Protein AF-A0A0B3ARJ2-F1 (afdb_monomer)

Secondary structure (DSSP, 8-state):
-EEEE--HHHHHHTTSTT-HHHHHHHHS-EEEE--THHHHHHHHTHHHHHHHH---HHHHHHHHHHHHS--

pLDDT: mean 80.43, std 10.0, range [38.91, 89.5]

Solvent-accessible surface area (backbone atoms only — not comparable to full-atom values): 4302 Å² total; per-residue (Å²): 130,54,74,44,82,50,55,51,71,61,58,58,38,53,64,36,92,82,33,68,65,32,52,52,57,73,76,40,81,64,46,80,42,62,64,73,65,36,58,57,49,52,60,71,45,39,67,59,50,26,73,76,53,71,50,50,73,67,58,52,52,49,52,46,49,77,72,66,66,86,118

Structure (mmCIF, N/CA/C/O backbone):
data_AF-A0A0B3ARJ2-F1
#
_entry.id   AF-A0A0B3ARJ2-F1
#
loop_
_atom_site.group_PDB
_atom_site.id
_atom_site.type_symbol
_atom_site.label_atom_id
_atom_site.label_alt_id
_atom_site.label_comp_id
_atom_site.label_asym_id
_atom_site.label_entity_id
_atom_site.label_seq_id
_atom_site.pdbx_PDB_ins_code
_atom_site.Cartn_x
_atom_site.Cartn_y
_atom_site.Cartn_z
_atom_site.occupancy
_atom_site.B_iso_or_equiv
_atom_site.auth_seq_id
_atom_site.auth_comp_id
_atom_site.auth_asym_id
_atom_site.auth_atom_id
_atom_site.pdbx_PDB_model_num
ATOM 1 N N . MET A 1 1 ? 13.505 -5.221 -17.604 1.00 63.59 1 MET A N 1
ATOM 2 C CA . MET A 1 1 ? 12.582 -5.070 -16.458 1.00 63.59 1 MET A CA 1
ATOM 3 C C . MET A 1 1 ? 12.616 -3.607 -16.055 1.00 63.59 1 MET A C 1
ATOM 5 O O . MET A 1 1 ? 13.706 -3.051 -16.063 1.00 63.59 1 MET A O 1
ATOM 9 N N . LEU A 1 2 ? 11.468 -2.966 -15.830 1.00 81.75 2 LEU A N 1
ATOM 10 C CA . LEU A 1 2 ? 11.406 -1.535 -15.508 1.00 81.75 2 LEU A CA 1
ATOM 11 C C . LEU A 1 2 ? 11.320 -1.352 -13.991 1.00 81.75 2 LEU A C 1
ATOM 13 O O . LEU A 1 2 ? 10.490 -1.990 -13.341 1.00 81.75 2 LEU A O 1
ATOM 17 N N . SER A 1 3 ? 12.176 -0.480 -13.469 1.00 86.31 3 SER A N 1
ATOM 18 C CA . SER A 1 3 ? 12.311 -0.192 -12.044 1.00 86.31 3 SER A CA 1
ATOM 19 C C . SER A 1 3 ? 11.828 1.221 -11.750 1.00 86.31 3 SER A C 1
ATOM 21 O O . SER A 1 3 ? 12.243 2.159 -12.429 1.00 86.31 3 SER A O 1
ATOM 23 N N . PHE A 1 4 ? 10.980 1.374 -10.737 1.00 86.44 4 PHE A N 1
ATOM 24 C CA . PHE A 1 4 ? 10.441 2.664 -10.316 1.00 86.44 4 PHE A CA 1
ATOM 25 C C . PHE A 1 4 ? 10.722 2.900 -8.842 1.00 86.44 4 PHE A C 1
ATOM 27 O O . PHE A 1 4 ? 10.464 2.032 -8.014 1.00 86.44 4 PHE A O 1
ATOM 34 N N . VAL A 1 5 ? 11.202 4.098 -8.520 1.00 88.00 5 VAL A N 1
ATOM 35 C CA . VAL A 1 5 ? 11.156 4.606 -7.151 1.00 88.00 5 VAL A CA 1
ATOM 36 C C . VAL A 1 5 ? 9.793 5.258 -6.970 1.00 88.00 5 VAL A C 1
ATOM 38 O O . VAL A 1 5 ? 9.431 6.149 -7.739 1.00 88.00 5 VAL A O 1
ATOM 41 N N . VAL A 1 6 ? 9.017 4.774 -6.010 1.00 87.06 6 VAL A N 1
ATOM 42 C CA . VAL A 1 6 ? 7.650 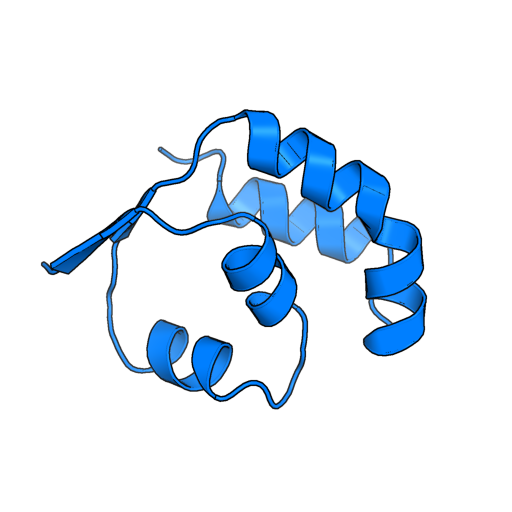5.226 -5.756 1.00 87.06 6 VAL A CA 1
ATOM 43 C C . VAL A 1 6 ? 7.539 5.806 -4.358 1.00 87.06 6 VAL A C 1
ATOM 45 O O . VAL A 1 6 ? 8.183 5.343 -3.423 1.00 87.06 6 VAL A O 1
ATOM 48 N N . ASP A 1 7 ? 6.706 6.831 -4.241 1.00 89.50 7 ASP A N 1
ATOM 49 C CA . ASP A 1 7 ? 6.373 7.447 -2.966 1.00 89.50 7 ASP A CA 1
ATOM 50 C C . ASP A 1 7 ? 5.343 6.602 -2.200 1.00 89.50 7 ASP A C 1
ATOM 52 O O . ASP A 1 7 ? 4.573 5.826 -2.787 1.00 89.50 7 ASP A O 1
ATOM 56 N N . THR A 1 8 ? 5.280 6.792 -0.885 1.00 88.62 8 THR A N 1
ATOM 57 C CA . THR A 1 8 ? 4.287 6.164 -0.015 1.00 88.62 8 THR A CA 1
ATOM 58 C C . THR A 1 8 ? 2.865 6.390 -0.518 1.00 88.62 8 THR A C 1
ATOM 60 O O . THR A 1 8 ? 2.054 5.463 -0.495 1.00 88.62 8 THR A O 1
ATOM 63 N N . ASN A 1 9 ? 2.533 7.580 -1.028 1.00 88.38 9 ASN A N 1
ATOM 64 C CA . ASN A 1 9 ? 1.183 7.854 -1.521 1.00 88.38 9 ASN A CA 1
ATOM 65 C C . ASN A 1 9 ? 0.783 6.919 -2.681 1.00 88.38 9 ASN A C 1
ATOM 67 O O . ASN A 1 9 ? -0.349 6.435 -2.722 1.00 88.38 9 ASN A O 1
ATOM 71 N N . VAL A 1 10 ? 1.721 6.575 -3.566 1.00 87.81 10 VAL A N 1
ATOM 72 C CA . VAL A 1 10 ? 1.529 5.650 -4.683 1.00 87.81 10 VAL A CA 1
ATOM 73 C C . VAL A 1 10 ? 1.330 4.237 -4.144 1.00 87.81 10 VAL A C 1
ATOM 75 O O . VAL A 1 10 ? 0.415 3.540 -4.588 1.00 87.81 10 VAL A O 1
ATOM 78 N N . LEU A 1 11 ? 2.113 3.831 -3.142 1.00 86.25 11 LEU A N 1
ATOM 79 C CA . LEU A 1 11 ? 1.945 2.540 -2.470 1.00 86.25 11 LEU A CA 1
ATOM 80 C C . LEU A 1 11 ? 0.592 2.437 -1.759 1.00 86.25 11 LEU A C 1
ATOM 82 O O . LEU A 1 11 ? -0.079 1.412 -1.855 1.00 86.25 11 LEU A O 1
ATOM 86 N N . ILE A 1 12 ? 0.130 3.512 -1.118 1.00 85.56 12 ILE A N 1
ATOM 87 C CA . ILE A 1 12 ? -1.199 3.569 -0.502 1.00 85.56 12 ILE A CA 1
ATOM 88 C C . ILE A 1 12 ? -2.285 3.374 -1.570 1.00 85.56 12 ILE A C 1
ATOM 90 O O . ILE A 1 12 ? -3.275 2.673 -1.334 1.00 85.56 12 ILE A O 1
ATOM 94 N N . THR A 1 13 ? -2.077 3.896 -2.787 1.00 84.56 13 THR A N 1
ATOM 95 C CA . THR A 1 13 ? -3.039 3.698 -3.880 1.00 84.56 13 THR A CA 1
ATOM 96 C C . THR A 1 13 ? -3.215 2.251 -4.318 1.00 84.56 13 THR A C 1
ATOM 98 O O . THR A 1 13 ? -4.256 1.908 -4.891 1.00 84.56 13 THR A O 1
ATOM 101 N N . PHE A 1 14 ? -2.254 1.382 -4.002 1.00 81.25 14 PHE A N 1
ATOM 102 C CA . PHE A 1 14 ? -2.340 -0.049 -4.269 1.00 81.25 14 PHE A CA 1
ATOM 103 C C . PHE A 1 14 ? -3.467 -0.735 -3.483 1.00 81.25 14 PHE A C 1
ATOM 105 O O . PHE A 1 14 ? -4.013 -1.745 -3.932 1.00 81.25 14 PHE A O 1
ATOM 112 N N . PHE A 1 15 ? -3.856 -0.187 -2.329 1.00 81.69 15 PHE A N 1
ATOM 113 C CA . PHE A 1 15 ? -4.936 -0.742 -1.513 1.00 81.69 15 PHE A CA 1
ATOM 114 C C . PHE A 1 15 ? -6.334 -0.383 -2.043 1.00 81.69 15 PHE A C 1
ATOM 116 O O . PHE A 1 15 ? -7.312 -1.046 -1.693 1.00 81.69 15 PHE A O 1
ATOM 123 N N . TRP A 1 16 ? -6.462 0.615 -2.924 1.00 84.06 16 TRP A N 1
ATOM 124 C CA . TRP A 1 16 ? -7.741 0.949 -3.556 1.00 84.06 16 TRP A CA 1
ATOM 125 C C . TRP A 1 16 ? -8.078 -0.047 -4.673 1.00 84.06 16 TRP A C 1
ATOM 127 O O . TRP A 1 16 ? -7.340 -0.184 -5.647 1.00 84.06 16 TRP A O 1
ATOM 137 N N . LYS A 1 17 ? -9.229 -0.728 -4.552 1.00 72.88 17 LYS A N 1
ATOM 138 C CA . LYS A 1 17 ? -9.675 -1.774 -5.498 1.00 72.88 17 LYS A CA 1
ATOM 139 C C . LYS A 1 17 ? -9.676 -1.318 -6.962 1.00 72.88 17 LYS A C 1
ATOM 141 O O . LYS A 1 17 ? -9.244 -2.091 -7.819 1.00 72.88 17 LYS A O 1
ATOM 146 N N . ASP A 1 18 ? -10.101 -0.081 -7.220 1.00 75.06 18 ASP A N 1
ATOM 147 C CA . ASP A 1 18 ? -10.289 0.478 -8.565 1.00 75.06 18 ASP A CA 1
ATOM 148 C C . ASP A 1 18 ? -9.239 1.509 -8.994 1.00 75.06 18 ASP A C 1
ATOM 150 O O . ASP A 1 18 ? -9.426 2.184 -10.008 1.00 75.06 18 ASP A O 1
ATOM 154 N N . SER A 1 19 ? -8.114 1.637 -8.279 1.00 79.44 19 SER A N 1
ATOM 155 C CA . SER A 1 19 ? -7.098 2.604 -8.699 1.00 79.44 19 SER A CA 1
ATOM 156 C C . SER A 1 19 ? -6.475 2.209 -10.043 1.00 79.44 19 SER A C 1
ATOM 158 O O . SER A 1 19 ? -6.084 1.059 -10.277 1.00 79.44 19 SER A O 1
ATOM 160 N N . SER A 1 20 ? -6.360 3.190 -10.941 1.00 80.81 20 SER A N 1
ATOM 161 C CA . SER A 1 20 ? -5.640 3.042 -12.212 1.00 80.81 20 SER A CA 1
ATOM 162 C C . SER A 1 20 ? -4.197 2.596 -11.974 1.00 80.81 20 SER A C 1
ATOM 164 O O . SER A 1 20 ? -3.671 1.782 -12.727 1.00 80.81 20 SER A O 1
ATOM 166 N N . THR A 1 21 ? -3.594 3.053 -10.874 1.00 80.88 21 THR A N 1
ATOM 167 C CA . THR A 1 21 ? -2.257 2.661 -10.427 1.00 80.88 21 THR A CA 1
ATOM 168 C C . THR A 1 21 ? -2.163 1.164 -10.131 1.00 80.88 21 THR A C 1
ATOM 170 O O . THR A 1 21 ? -1.258 0.494 -10.622 1.00 80.88 21 THR A O 1
ATOM 173 N N . ARG A 1 22 ? -3.134 0.596 -9.400 1.00 81.19 22 ARG A N 1
ATOM 174 C CA . ARG A 1 22 ? -3.180 -0.845 -9.124 1.00 81.19 22 ARG A CA 1
ATOM 175 C C . ARG A 1 22 ? -3.320 -1.653 -10.412 1.00 81.19 22 ARG A C 1
ATOM 177 O O . ARG A 1 22 ? -2.641 -2.663 -10.568 1.00 81.19 22 ARG A O 1
ATOM 184 N N . LYS A 1 23 ? -4.162 -1.208 -11.351 1.00 83.06 23 LYS A N 1
ATOM 185 C CA . LYS A 1 23 ? -4.313 -1.860 -12.667 1.00 83.06 23 LYS A CA 1
ATOM 186 C C . LYS A 1 23 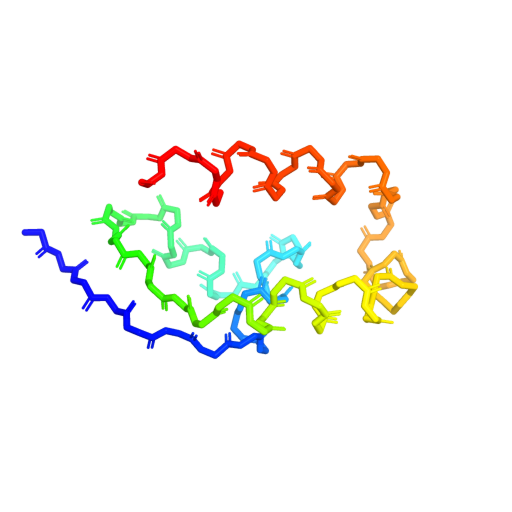? -3.005 -1.811 -13.463 1.00 83.06 23 LYS A C 1
ATOM 188 O O . LYS A 1 23 ? -2.601 -2.830 -14.010 1.00 83.06 23 LYS A O 1
ATOM 193 N N . LEU A 1 24 ? -2.315 -0.670 -13.466 1.00 82.69 24 LEU A N 1
ATOM 194 C CA . LEU A 1 24 ? -1.028 -0.490 -14.139 1.00 82.69 24 LEU A CA 1
ATOM 195 C C . LEU A 1 24 ? 0.054 -1.422 -13.571 1.00 82.69 24 LEU A C 1
ATOM 197 O O . LEU A 1 24 ? 0.732 -2.100 -14.344 1.00 82.69 24 LEU A O 1
ATOM 201 N N . PHE A 1 25 ? 0.169 -1.493 -12.241 1.00 78.44 25 PHE A N 1
ATOM 202 C CA . PHE A 1 25 ? 1.141 -2.349 -11.556 1.00 78.44 25 PHE A CA 1
ATOM 203 C C . PHE A 1 25 ? 0.840 -3.843 -11.675 1.00 78.44 25 PHE A C 1
ATOM 205 O O . PHE A 1 25 ? 1.764 -4.643 -11.681 1.00 78.44 25 PHE A O 1
ATOM 212 N N . LEU A 1 26 ? -0.430 -4.237 -11.788 1.00 78.25 26 LEU A N 1
ATOM 213 C CA . LEU A 1 26 ? -0.793 -5.640 -12.016 1.00 78.25 26 LEU A CA 1
ATOM 214 C C . LEU A 1 26 ? -0.650 -6.055 -13.486 1.00 78.25 26 LEU A C 1
ATOM 216 O O . LEU A 1 26 ? -0.370 -7.217 -13.766 1.00 78.25 26 LEU A O 1
ATOM 220 N N . ALA A 1 27 ? -0.842 -5.126 -14.427 1.00 82.69 27 ALA A N 1
ATOM 221 C CA . ALA A 1 27 ? -0.735 -5.401 -15.859 1.00 82.69 27 ALA A CA 1
ATOM 222 C C . ALA A 1 27 ? 0.718 -5.574 -16.336 1.00 82.69 27 ALA A C 1
ATOM 224 O O . ALA A 1 27 ? 0.951 -6.195 -17.371 1.00 82.69 27 ALA A O 1
ATOM 225 N N . HIS A 1 28 ? 1.692 -5.038 -15.597 1.00 79.06 28 HIS A N 1
ATOM 226 C CA . HIS A 1 28 ? 3.102 -5.047 -15.982 1.00 79.06 28 HIS A CA 1
ATOM 227 C C . HIS A 1 28 ? 3.985 -5.505 -14.823 1.00 79.06 28 HIS A C 1
ATOM 229 O O . HIS A 1 28 ? 3.776 -5.131 -13.675 1.00 79.06 28 HIS A O 1
ATOM 235 N N . LYS A 1 29 ? 5.037 -6.268 -15.128 1.00 77.81 29 LYS A N 1
ATOM 236 C CA . LYS A 1 29 ? 6.043 -6.672 -14.136 1.00 77.81 29 LYS A CA 1
ATOM 237 C C . LYS A 1 29 ? 7.019 -5.522 -13.860 1.00 77.81 29 LYS A C 1
ATOM 239 O O . LYS A 1 29 ? 8.096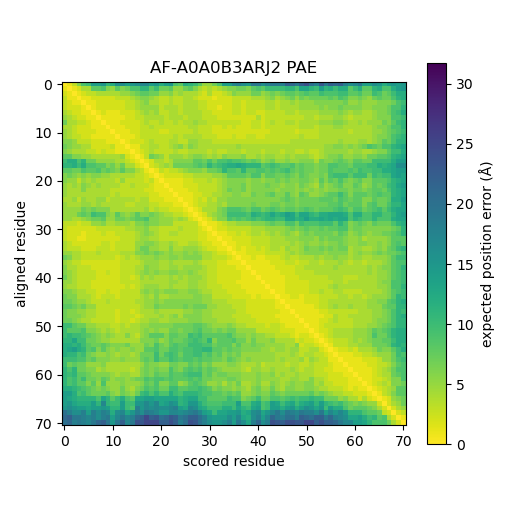 -5.467 -14.460 1.00 77.81 29 LYS A O 1
ATOM 244 N N . PHE A 1 30 ? 6.624 -4.604 -12.982 1.00 83.75 30 PHE A N 1
ATOM 245 C CA . PHE A 1 30 ? 7.494 -3.550 -12.461 1.00 83.75 30 PHE A CA 1
ATOM 246 C C . PHE A 1 30 ? 8.201 -3.987 -11.181 1.00 83.75 30 PHE A C 1
ATOM 248 O O . PHE A 1 30 ? 7.638 -4.733 -10.383 1.00 83.75 30 PHE A O 1
ATOM 255 N N . VAL A 1 31 ? 9.416 -3.481 -10.980 1.00 82.69 31 VAL A N 1
ATOM 256 C CA . VAL A 1 31 ? 10.105 -3.545 -9.687 1.00 82.69 31 VAL A CA 1
ATOM 257 C C . VAL A 1 31 ? 9.923 -2.194 -9.009 1.00 82.69 31 VAL A C 1
ATOM 259 O O . VAL A 1 31 ? 10.260 -1.162 -9.592 1.00 82.69 31 VAL A O 1
ATOM 262 N N . LEU A 1 32 ? 9.342 -2.192 -7.811 1.00 85.06 32 LEU A N 1
ATOM 263 C CA . LEU A 1 32 ? 9.061 -0.975 -7.057 1.00 85.06 32 LEU A CA 1
ATOM 264 C C . LEU A 1 32 ? 10.045 -0.851 -5.893 1.00 85.06 32 LEU A C 1
ATOM 266 O O . LEU A 1 32 ? 10.217 -1.783 -5.110 1.00 85.06 32 LEU A O 1
ATOM 270 N N . PHE A 1 33 ? 10.655 0.322 -5.783 1.00 86.38 33 PHE A N 1
ATOM 271 C CA . PHE A 1 33 ? 11.557 0.699 -4.705 1.00 86.38 33 PHE A CA 1
ATOM 272 C C . PHE A 1 33 ? 10.938 1.845 -3.921 1.00 86.38 33 PHE A C 1
ATOM 274 O O . PHE A 1 33 ? 10.384 2.776 -4.501 1.00 86.38 33 PHE A O 1
ATOM 281 N N . SER A 1 34 ? 11.054 1.791 -2.603 1.00 87.56 34 SER A N 1
ATOM 282 C CA . SER A 1 34 ? 10.616 2.861 -1.719 1.00 87.56 34 SER A CA 1
ATOM 283 C C . SER A 1 34 ? 11.511 2.877 -0.483 1.00 87.56 34 SER A C 1
ATOM 285 O O . SER A 1 34 ? 11.974 1.810 -0.074 1.00 87.56 34 SER A O 1
ATOM 287 N N . PRO A 1 35 ? 11.764 4.045 0.131 1.00 87.75 35 PRO A N 1
ATOM 288 C CA . PRO A 1 35 ? 12.448 4.109 1.416 1.00 87.75 35 PRO A CA 1
ATOM 289 C C . PRO A 1 35 ? 11.697 3.315 2.489 1.00 87.75 35 PRO A C 1
ATOM 291 O O . PRO A 1 35 ? 10.467 3.243 2.462 1.00 87.75 35 PRO A O 1
ATOM 294 N N . GLU A 1 36 ? 12.425 2.796 3.479 1.00 85.00 36 GLU A N 1
ATOM 295 C CA . GLU A 1 36 ? 11.842 2.068 4.617 1.00 85.00 36 GLU A CA 1
ATOM 296 C C . GLU A 1 36 ? 10.806 2.912 5.380 1.00 85.00 36 GLU A C 1
ATOM 298 O O . GLU A 1 36 ? 9.791 2.386 5.836 1.00 85.00 36 GLU A O 1
ATOM 303 N N . TYR A 1 37 ? 10.994 4.236 5.408 1.00 86.88 37 TYR A N 1
ATOM 304 C CA . TYR A 1 37 ? 10.052 5.201 5.984 1.00 86.88 37 TYR A CA 1
ATOM 305 C C . TYR A 1 37 ? 8.625 5.074 5.423 1.00 86.88 37 TYR A C 1
ATOM 307 O O . TYR A 1 37 ? 7.648 5.306 6.135 1.00 86.88 37 TYR A O 1
ATOM 315 N N . ALA A 1 38 ? 8.472 4.616 4.177 1.00 87.31 38 ALA A N 1
ATOM 316 C CA . ALA A 1 38 ? 7.155 4.384 3.597 1.00 87.31 38 ALA A CA 1
ATOM 317 C C . ALA A 1 38 ? 6.360 3.307 4.347 1.00 87.31 38 ALA A C 1
ATOM 319 O O . ALA A 1 38 ? 5.134 3.372 4.417 1.00 87.31 38 ALA A O 1
ATOM 320 N N . LEU A 1 39 ? 7.031 2.331 4.967 1.00 84.69 39 LEU A N 1
ATOM 321 C CA . LEU A 1 39 ? 6.366 1.350 5.824 1.00 84.69 39 LEU A CA 1
ATOM 322 C C . LEU A 1 39 ? 5.789 2.007 7.080 1.00 84.69 39 LEU A C 1
ATOM 324 O O . LEU A 1 39 ? 4.695 1.640 7.515 1.00 84.69 39 LEU A O 1
ATOM 328 N N . GLU A 1 40 ? 6.505 2.965 7.667 1.00 87.94 40 GLU A N 1
ATOM 329 C CA . GLU A 1 40 ? 6.030 3.724 8.826 1.00 87.94 40 GLU A CA 1
ATOM 330 C C . GLU A 1 40 ? 4.826 4.587 8.457 1.00 87.94 40 GLU A C 1
ATOM 332 O O . GLU A 1 40 ? 3.825 4.596 9.176 1.00 87.94 40 GLU A O 1
ATOM 337 N N . GLU A 1 41 ? 4.872 5.245 7.301 1.00 87.75 41 GLU A N 1
ATOM 338 C CA . GLU A 1 41 ? 3.746 6.029 6.808 1.00 87.75 41 GLU A CA 1
ATOM 339 C C . GLU A 1 41 ? 2.529 5.155 6.483 1.00 87.75 41 GLU A C 1
ATOM 341 O O . GLU A 1 41 ? 1.424 5.476 6.913 1.00 87.75 41 GLU A O 1
ATOM 346 N N . ILE A 1 42 ? 2.692 4.008 5.815 1.00 87.69 42 ILE A N 1
ATOM 347 C CA . ILE A 1 42 ? 1.566 3.092 5.553 1.00 87.69 42 ILE A CA 1
ATOM 348 C C . ILE A 1 42 ? 0.933 2.621 6.871 1.00 87.69 42 ILE A C 1
ATOM 350 O O . ILE A 1 42 ? -0.294 2.550 6.975 1.00 87.69 42 ILE A O 1
ATOM 354 N N . LYS A 1 43 ? 1.742 2.342 7.902 1.00 85.75 43 LYS A N 1
ATOM 355 C CA . LYS A 1 43 ? 1.237 2.007 9.244 1.00 85.75 43 LYS A CA 1
ATOM 356 C C . LYS A 1 43 ? 0.496 3.183 9.877 1.00 85.75 43 LYS A C 1
ATOM 358 O O . LYS A 1 43 ? -0.597 2.984 10.407 1.00 85.75 43 LYS A O 1
ATOM 363 N N . LYS A 1 44 ? 1.037 4.399 9.781 1.00 89.44 44 LYS A N 1
ATOM 364 C CA . LYS A 1 44 ? 0.407 5.633 10.277 1.00 89.44 44 LYS A CA 1
ATOM 365 C C . LYS A 1 44 ? -0.948 5.891 9.612 1.00 89.44 44 LYS A C 1
ATOM 367 O O . LYS A 1 44 ? -1.912 6.220 10.297 1.00 89.44 44 LYS A O 1
ATOM 372 N N . TYR A 1 45 ? -1.039 5.676 8.302 1.00 88.94 45 TYR A N 1
ATOM 373 C CA . TYR A 1 45 ? -2.252 5.872 7.503 1.00 88.94 45 TYR A CA 1
ATOM 374 C C . TYR A 1 45 ? -3.171 4.636 7.453 1.00 88.94 45 TYR A C 1
ATOM 376 O O . TYR A 1 45 ? -4.217 4.666 6.804 1.00 88.94 45 TYR A O 1
ATOM 384 N N . SER A 1 46 ? -2.842 3.552 8.163 1.00 85.12 46 SER A N 1
ATOM 385 C CA . SER A 1 46 ? -3.595 2.284 8.145 1.00 85.12 46 SER A CA 1
ATOM 386 C C . SER A 1 46 ? -5.083 2.443 8.481 1.00 85.12 46 SER A C 1
ATOM 388 O O . SER A 1 46 ? -5.932 1.809 7.852 1.00 85.12 46 SER A O 1
ATOM 390 N N . SER A 1 47 ? -5.416 3.331 9.421 1.00 86.25 47 SER A N 1
ATOM 391 C CA . SER A 1 47 ? -6.802 3.634 9.797 1.00 86.25 47 SER A CA 1
ATOM 392 C C . SER A 1 47 ? -7.592 4.270 8.649 1.00 86.25 47 SER A C 1
ATOM 394 O O . SER A 1 47 ? -8.744 3.902 8.412 1.00 86.25 47 SER A O 1
ATOM 396 N N . GLU A 1 48 ? -6.970 5.169 7.884 1.00 86.75 48 GLU A N 1
ATOM 397 C CA . GLU A 1 48 ? -7.585 5.804 6.712 1.00 86.75 48 GLU A CA 1
ATOM 398 C C . GLU A 1 48 ? -7.730 4.816 5.554 1.00 86.75 48 GLU A C 1
ATOM 400 O O . GLU A 1 48 ? -8.767 4.775 4.884 1.00 86.75 48 GLU A O 1
ATOM 405 N N . ILE A 1 49 ? -6.717 3.968 5.353 1.00 85.44 49 ILE A N 1
ATOM 406 C CA . ILE A 1 49 ? -6.756 2.885 4.368 1.00 85.44 49 ILE A CA 1
ATOM 407 C C . ILE A 1 49 ? -7.928 1.959 4.686 1.00 85.44 49 ILE A C 1
ATOM 409 O O . ILE A 1 49 ? -8.751 1.696 3.809 1.00 85.44 49 ILE A O 1
ATOM 413 N N . LYS A 1 50 ? -8.061 1.521 5.942 1.00 86.38 50 LYS A N 1
ATOM 414 C CA . LYS A 1 50 ? -9.172 0.682 6.405 1.00 86.38 50 LYS A CA 1
ATOM 415 C C . LYS A 1 50 ? -10.523 1.349 6.158 1.00 86.38 50 LYS A C 1
ATOM 417 O O . LYS A 1 50 ? -11.412 0.709 5.600 1.00 86.38 50 LYS A O 1
ATOM 422 N N . ALA A 1 51 ? -10.660 2.628 6.506 1.00 85.56 51 ALA A N 1
ATOM 423 C CA . ALA A 1 51 ? -11.896 3.380 6.296 1.00 85.56 51 ALA A CA 1
ATOM 424 C C . ALA A 1 51 ? -12.284 3.479 4.809 1.00 85.56 51 ALA A C 1
ATOM 426 O O . ALA A 1 51 ? -13.458 3.349 4.471 1.00 85.56 51 ALA A O 1
ATOM 427 N N . LYS A 1 52 ? -11.312 3.671 3.906 1.00 82.75 52 LYS A N 1
ATOM 428 C CA . LYS A 1 52 ? -11.568 3.834 2.462 1.00 82.75 52 LYS A CA 1
ATOM 429 C C . LYS A 1 52 ? -11.697 2.526 1.683 1.00 82.75 52 LYS A C 1
ATOM 431 O O . LYS A 1 52 ? -12.305 2.519 0.617 1.00 82.75 52 LYS A O 1
ATOM 436 N N . THR A 1 53 ? -11.071 1.449 2.145 1.00 81.69 53 THR A N 1
ATOM 437 C CA . THR A 1 53 ? -10.948 0.197 1.373 1.00 81.69 53 THR A CA 1
ATOM 438 C C . THR A 1 53 ? -11.738 -0.961 1.975 1.00 81.69 53 THR A C 1
ATOM 440 O O . THR A 1 53 ? -11.989 -1.948 1.284 1.00 81.69 53 THR A O 1
ATOM 443 N N . GLY A 1 54 ? -12.120 -0.858 3.253 1.00 82.25 54 GLY A N 1
ATOM 444 C CA . GLY A 1 54 ? -12.710 -1.956 4.019 1.00 82.25 54 GLY A CA 1
ATOM 445 C C . GLY A 1 54 ? -11.717 -3.075 4.360 1.00 82.25 54 GLY A C 1
ATOM 446 O O . GLY A 1 54 ? -12.129 -4.124 4.848 1.00 82.25 54 GLY A O 1
ATOM 447 N N . ILE A 1 55 ? -10.421 -2.882 4.094 1.00 82.50 55 ILE A N 1
ATOM 448 C CA . ILE A 1 55 ? -9.373 -3.874 4.348 1.00 82.50 55 ILE A CA 1
ATOM 449 C C . ILE A 1 55 ? -9.000 -3.849 5.837 1.00 82.50 55 ILE A C 1
ATOM 451 O O . ILE A 1 55 ? -8.888 -2.785 6.445 1.00 82.50 55 ILE A O 1
ATOM 455 N N . THR A 1 56 ? -8.815 -5.021 6.448 1.00 82.50 56 THR A N 1
ATOM 456 C CA . THR A 1 56 ? -8.407 -5.112 7.859 1.00 82.50 56 THR A CA 1
ATOM 457 C C . THR A 1 56 ? -6.915 -4.833 8.036 1.00 82.50 56 THR A C 1
ATOM 459 O O . THR A 1 56 ? -6.116 -5.018 7.124 1.00 82.50 56 THR A O 1
ATOM 462 N N . GLU A 1 57 ? -6.508 -4.440 9.241 1.00 77.94 57 GLU A N 1
ATOM 463 C CA . GLU A 1 57 ? -5.091 -4.214 9.558 1.00 77.94 57 GLU A CA 1
ATOM 464 C C . GLU A 1 57 ? -4.231 -5.469 9.331 1.00 77.94 57 GLU A C 1
ATOM 46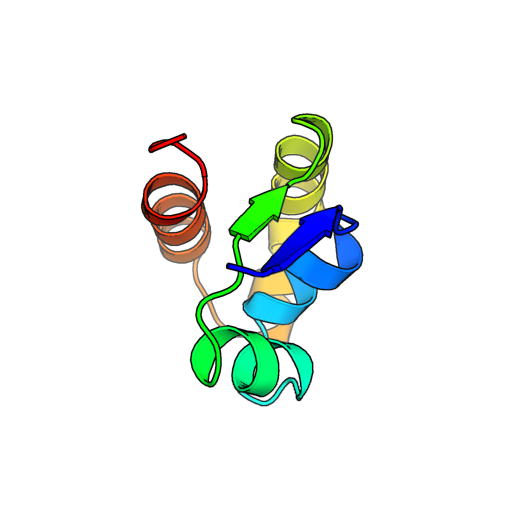6 O O . GLU A 1 57 ? -3.112 -5.376 8.828 1.00 77.94 57 GLU A O 1
ATOM 471 N N . LYS A 1 58 ? -4.789 -6.660 9.600 1.00 79.12 58 LYS A N 1
ATOM 472 C CA . LYS A 1 58 ? -4.145 -7.942 9.282 1.00 79.12 58 LYS A CA 1
ATOM 473 C C . LYS A 1 58 ? -3.858 -8.087 7.792 1.00 79.12 58 LYS A C 1
ATOM 475 O O . LYS A 1 58 ? -2.746 -8.445 7.436 1.00 79.12 58 LYS A O 1
ATOM 480 N N . GLU A 1 59 ? -4.832 -7.785 6.940 1.00 79.69 59 GLU A N 1
ATOM 481 C CA . GLU A 1 59 ? -4.688 -7.869 5.482 1.00 79.69 59 GLU A CA 1
ATOM 482 C C . GLU A 1 59 ? -3.653 -6.866 4.948 1.00 79.69 59 GLU A C 1
ATOM 484 O O . GLU A 1 59 ? -2.882 -7.191 4.045 1.00 79.69 59 GLU A O 1
ATOM 489 N N . ILE A 1 6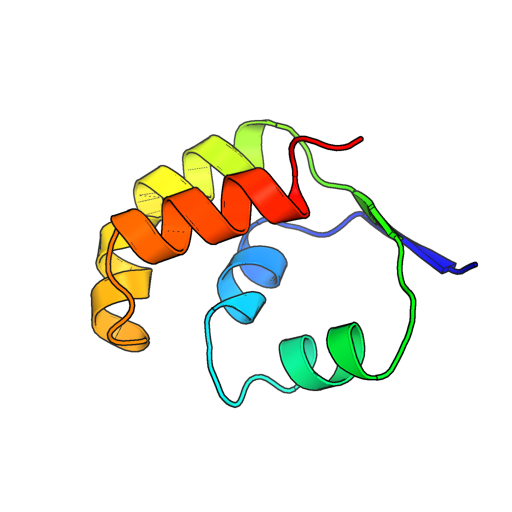0 ? -3.598 -5.660 5.526 1.00 80.19 60 ILE A N 1
ATOM 490 C CA . ILE A 1 60 ? -2.562 -4.665 5.212 1.00 80.19 60 ILE A CA 1
ATOM 491 C C . ILE A 1 60 ? -1.189 -5.218 5.598 1.00 80.19 60 ILE A C 1
ATOM 493 O O . ILE A 1 60 ? -0.280 -5.229 4.772 1.00 80.19 60 ILE A O 1
ATOM 497 N N . SER A 1 61 ? -1.043 -5.730 6.823 1.00 77.50 61 SER A N 1
ATOM 498 C CA . SER A 1 61 ? 0.226 -6.293 7.287 1.00 77.50 61 SER A CA 1
ATOM 499 C C . SER A 1 61 ? 0.663 -7.507 6.470 1.00 77.50 61 SER A C 1
ATOM 501 O O . SER A 1 61 ? 1.862 -7.662 6.251 1.00 77.50 61 SER A O 1
ATOM 503 N N . LEU A 1 62 ? -0.269 -8.358 6.034 1.00 78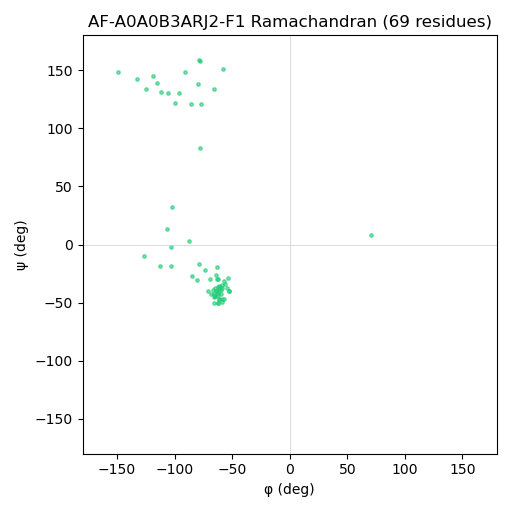.75 62 LEU A N 1
ATOM 504 C CA . LEU A 1 62 ? 0.032 -9.52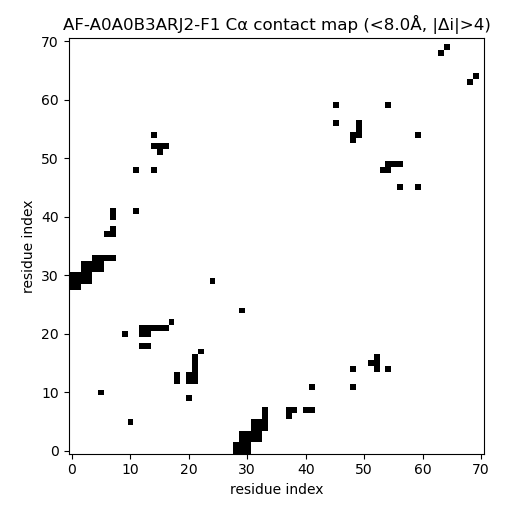4 5.203 1.00 78.75 62 LEU A CA 1
ATOM 505 C C . LEU A 1 62 ? 0.551 -9.079 3.834 1.00 78.75 62 LEU A C 1
ATOM 507 O O . LEU A 1 62 ? 1.643 -9.462 3.436 1.00 78.75 62 LEU A O 1
ATOM 511 N N . LYS A 1 63 ? -0.168 -8.159 3.176 1.00 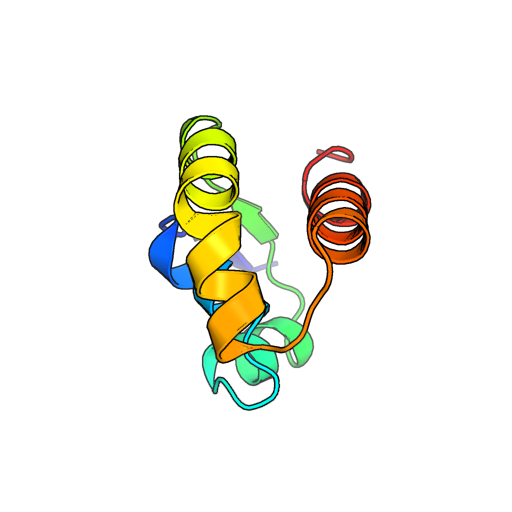76.25 63 LYS A N 1
ATOM 512 C CA . LYS A 1 63 ? 0.245 -7.580 1.889 1.00 76.25 63 LYS A CA 1
ATOM 513 C C . LYS A 1 63 ? 1.600 -6.890 1.968 1.00 76.25 63 LYS A C 1
ATOM 515 O O . LYS A 1 63 ? 2.376 -6.988 1.024 1.00 76.25 63 LYS A O 1
ATOM 520 N N . ILE A 1 64 ? 1.888 -6.209 3.077 1.00 75.75 64 ILE A N 1
ATOM 521 C CA . ILE A 1 64 ? 3.195 -5.592 3.296 1.00 75.75 64 ILE A CA 1
ATOM 522 C C . ILE A 1 64 ? 4.285 -6.664 3.411 1.00 75.75 64 ILE A C 1
ATOM 524 O O . ILE A 1 64 ? 5.330 -6.531 2.785 1.00 75.75 64 ILE A O 1
ATOM 528 N N . LYS A 1 65 ? 4.053 -7.743 4.168 1.00 70.69 65 LYS A N 1
ATOM 529 C CA . LYS A 1 65 ? 5.039 -8.826 4.291 1.00 70.69 65 LYS A CA 1
ATOM 530 C C . LYS A 1 65 ? 5.310 -9.515 2.953 1.00 70.69 65 LYS A C 1
ATOM 532 O O . LYS A 1 65 ? 6.469 -9.604 2.572 1.00 70.69 65 LYS A O 1
ATOM 537 N N . ASP A 1 66 ? 4.263 -9.924 2.241 1.00 66.62 66 ASP A N 1
ATOM 538 C CA . ASP A 1 66 ? 4.377 -10.595 0.938 1.00 66.62 66 ASP A CA 1
ATOM 539 C C . ASP A 1 66 ? 5.012 -9.707 -0.146 1.00 66.62 66 ASP A C 1
ATOM 541 O O . ASP A 1 66 ? 5.630 -10.214 -1.071 1.00 66.62 66 ASP A O 1
ATOM 545 N N . SER A 1 67 ? 4.844 -8.379 -0.074 1.00 64.25 67 SER A N 1
ATOM 546 C CA . SER A 1 67 ? 5.277 -7.475 -1.157 1.00 64.25 67 SER A CA 1
ATOM 547 C C . SER A 1 67 ? 6.570 -6.702 -0.873 1.00 64.25 67 SER A C 1
ATOM 549 O O . SER A 1 67 ? 7.157 -6.176 -1.815 1.00 64.25 67 SER A O 1
ATOM 551 N N . PHE A 1 68 ? 7.005 -6.585 0.390 1.00 60.72 68 PHE A N 1
ATOM 552 C CA . PHE A 1 68 ? 8.124 -5.706 0.778 1.00 60.72 68 PHE A CA 1
ATOM 553 C C . PHE A 1 68 ? 9.246 -6.392 1.580 1.00 60.72 68 PHE A C 1
ATOM 555 O O . PHE A 1 68 ? 10.274 -5.755 1.778 1.00 60.72 68 PHE A O 1
ATOM 562 N N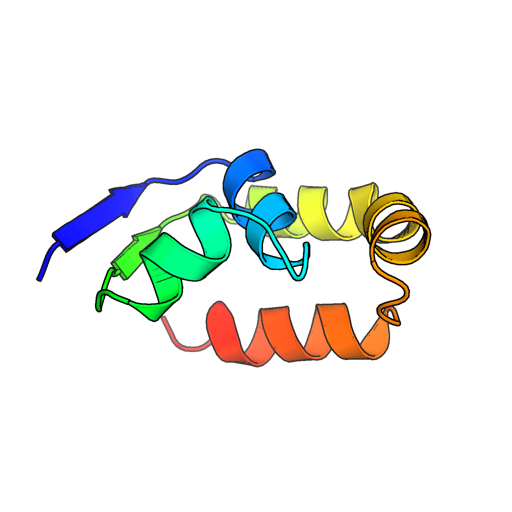 . LEU A 1 69 ? 9.090 -7.642 2.046 1.00 49.28 69 LEU A N 1
ATOM 563 C CA . LEU A 1 69 ? 10.126 -8.346 2.834 1.00 49.28 69 LEU A CA 1
ATOM 564 C C . LEU A 1 69 ? 10.923 -9.410 2.058 1.00 49.28 69 LEU A C 1
ATOM 566 O O . LEU A 1 69 ? 11.836 -9.996 2.628 1.00 49.28 69 LEU A O 1
ATOM 570 N N . GLU A 1 70 ? 10.615 -9.650 0.781 1.00 38.91 70 GLU A N 1
ATOM 571 C CA . GLU A 1 70 ? 11.401 -10.537 -0.099 1.00 38.91 70 GLU A CA 1
ATOM 572 C C . GLU A 1 70 ? 12.315 -9.760 -1.072 1.00 38.91 70 GLU A C 1
ATOM 574 O O . GLU A 1 70 ? 12.536 -10.201 -2.200 1.00 38.91 70 GLU A O 1
ATOM 579 N N . GLN A 1 71 ? 12.828 -8.593 -0.663 1.00 40.16 71 GLN A N 1
ATOM 580 C CA . GLN A 1 71 ? 13.894 -7.891 -1.397 1.00 40.16 71 GLN A CA 1
ATOM 581 C C . GLN A 1 71 ? 15.246 -8.055 -0.711 1.00 40.16 71 GLN A C 1
ATOM 583 O O . GLN A 1 71 ? 15.299 -7.872 0.526 1.00 40.16 71 GLN A O 1
#

Sequence (71 aa):
MLSFVVDTNVLITFFWKDSSTRKLFLAHKFVLFSPEYALEEIKKYSSEIKAKTGITEKEISLKIKDSFLEQ

Radius of gyration: 11.76 Å; Cα contacts (8 Å, |Δi|>4): 58; chains: 1; bounding box: 27×18×27 Å

Foldseek 3Di:
DAEDEDELVLVLLCLAPPRPSVVVCVVDPYHYDYPPVSVVVCVVCVVVSCVRRVDDPVRSVVCCCVRPVPD

Mean predicted aligned error: 5.82 Å